Protein AF-A0A9P1IUQ9-F1 (afdb_monomer)

Mean predicted aligned error: 9.1 Å

Solvent-accessible surface area (backbone atoms only — not comparable to full-atom values): 7412 Å² total; per-residue (Å²): 116,61,68,65,58,26,50,53,41,11,52,50,31,28,52,55,38,49,54,50,53,53,51,52,50,54,50,29,61,75,69,67,40,77,70,48,58,38,65,80,40,82,53,34,55,58,59,51,47,51,28,52,49,41,11,50,55,40,17,44,48,49,66,74,42,50,62,77,43,72,71,57,50,58,64,49,29,61,53,36,39,73,75,69,72,39,61,54,91,81,52,90,82,88,74,77,56,64,67,43,78,44,98,86,75,48,73,50,66,36,63,48,34,51,51,47,47,52,55,54,50,50,51,50,53,52,49,49,72,76,74,111

Sequence (132 aa):
MSIFNCVYCGTFGISVGLFAVQFIYRFLVLSGNPLLKTFNSWKIVLWLSILIFLGLLWGAIPWFFGKMTDKKSEYIRYYLLKTMDVNVDEIVYNGPYFYAQKADGTFDIDMESLIAIVVMYGFLFTFDNYFA

Foldseek 3Di:
DDLVVLQVQLVVQLVVLVVVVVLVQVVCVVVVPPCNVCCVDPVVVVSVVVSNVSSNVRSVLCVVLVDDDPVQQVVCQVVCCVPPVDGSVVDDDRDQPQWDQDPVRDIDGRVSSVVSVCVVVVVVVVSVVVRD

Radius of gyration: 19.7 Å; Cα contacts (8 Å, |Δi|>4): 116; chains: 1; bounding box: 44×29×58 Å

InterPro domains:
  IPR019428 7TM GPCR, serpentine receptor class r (Str) [PF10326] (2-124)

pLDDT: mean 77.81, std 9.72, range [48.97, 91.62]

Structure (mmCIF, N/CA/C/O backbone):
data_AF-A0A9P1IUQ9-F1
#
_entry.id   AF-A0A9P1IUQ9-F1
#
loop_
_atom_site.group_PDB
_atom_site.id
_atom_site.type_symbol
_atom_site.label_atom_id
_atom_site.label_alt_id
_atom_site.label_comp_id
_atom_site.label_asym_id
_atom_site.label_entity_id
_atom_site.label_seq_id
_atom_site.pdbx_PDB_ins_code
_atom_site.Cartn_x
_atom_site.Cartn_y
_atom_site.Cartn_z
_atom_site.occupancy
_atom_site.B_iso_or_equiv
_atom_site.auth_seq_id
_atom_site.auth_comp_id
_atom_site.auth_asym_id
_atom_site.auth_atom_id
_atom_site.pdbx_PDB_model_num
ATOM 1 N N . MET A 1 1 ? -0.909 -6.821 -19.501 1.00 62.91 1 MET A N 1
ATOM 2 C CA . MET A 1 1 ? -0.756 -6.772 -18.032 1.00 62.91 1 MET A CA 1
ATOM 3 C C . MET A 1 1 ? -1.290 -8.073 -17.461 1.00 62.91 1 MET A C 1
ATOM 5 O O . MET A 1 1 ? -2.435 -8.405 -17.744 1.00 62.91 1 MET A O 1
ATOM 9 N N . SER A 1 2 ? -0.472 -8.844 -16.749 1.00 72.94 2 SER A N 1
ATOM 10 C CA . SER A 1 2 ? -0.865 -10.179 -16.277 1.00 72.94 2 SER A CA 1
ATOM 11 C C . SER A 1 2 ? -1.675 -10.089 -14.985 1.00 72.94 2 SER A C 1
ATOM 13 O O . SER A 1 2 ? -1.255 -9.421 -14.042 1.00 72.94 2 SER A O 1
ATOM 15 N N . ILE A 1 3 ? -2.799 -10.810 -14.913 1.00 80.31 3 ILE A N 1
ATOM 16 C CA . ILE A 1 3 ? -3.665 -10.904 -13.718 1.00 80.31 3 ILE A CA 1
ATOM 17 C C . ILE A 1 3 ? -2.851 -11.283 -12.471 1.00 80.31 3 ILE A C 1
ATOM 19 O O . ILE A 1 3 ? -3.084 -10.746 -11.391 1.00 80.31 3 ILE A O 1
ATOM 23 N N . PHE A 1 4 ? -1.841 -12.139 -12.639 1.00 81.06 4 P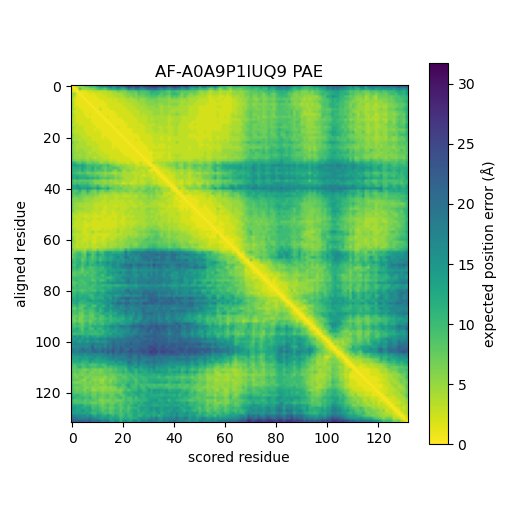HE A N 1
ATOM 24 C CA . PHE A 1 4 ? -0.923 -12.552 -11.579 1.00 81.06 4 PHE A CA 1
ATOM 25 C C . PHE A 1 4 ? -0.239 -11.371 -10.867 1.00 81.06 4 PHE A C 1
ATOM 27 O O . PHE A 1 4 ? -0.183 -11.349 -9.642 1.00 81.06 4 PHE A O 1
ATOM 34 N N . ASN A 1 5 ? 0.210 -10.355 -11.611 1.00 7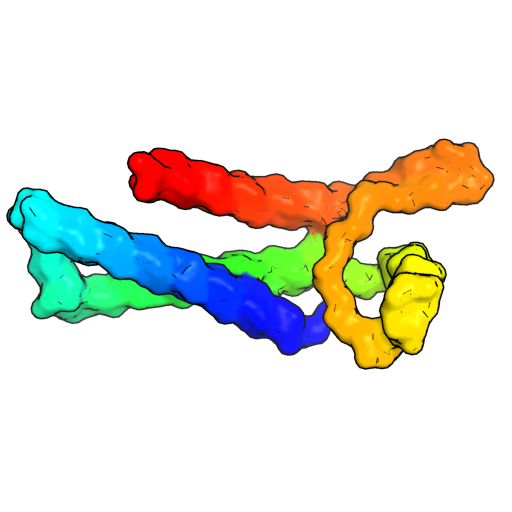9.44 5 ASN A N 1
ATOM 35 C CA . ASN A 1 5 ? 0.871 -9.182 -11.034 1.00 79.44 5 ASN A CA 1
ATOM 36 C C . ASN A 1 5 ? -0.110 -8.328 -10.210 1.00 79.44 5 ASN A C 1
ATOM 38 O O . ASN A 1 5 ? 0.217 -7.858 -9.124 1.00 79.44 5 ASN A O 1
ATOM 42 N N . CYS A 1 6 ? -1.351 -8.185 -10.683 1.00 83.81 6 CYS A N 1
ATOM 43 C CA . CYS A 1 6 ? -2.401 -7.479 -9.949 1.00 83.81 6 CYS A CA 1
ATOM 44 C C . CYS A 1 6 ? -2.790 -8.207 -8.658 1.00 83.81 6 CYS A C 1
ATOM 46 O O . CYS A 1 6 ? -2.964 -7.560 -7.628 1.00 83.81 6 CYS A O 1
ATOM 48 N N . VAL A 1 7 ? -2.881 -9.541 -8.693 1.00 88.06 7 VAL A N 1
ATOM 49 C CA . VAL A 1 7 ? -3.142 -10.357 -7.496 1.00 88.06 7 VAL A CA 1
ATOM 50 C C . VAL A 1 7 ? -1.988 -10.233 -6.506 1.00 88.06 7 VAL A C 1
ATOM 52 O O . VAL A 1 7 ? -2.233 -9.958 -5.336 1.00 88.06 7 VAL A O 1
ATOM 55 N N . TYR A 1 8 ? -0.742 -10.349 -6.970 1.00 86.81 8 TYR A N 1
ATOM 56 C CA . TYR A 1 8 ? 0.444 -10.180 -6.130 1.00 86.81 8 TYR A CA 1
ATOM 57 C C . TYR A 1 8 ? 0.453 -8.809 -5.432 1.00 86.81 8 TYR A C 1
ATOM 59 O O . TYR A 1 8 ? 0.497 -8.727 -4.203 1.00 86.81 8 TYR A O 1
ATOM 67 N N . CYS A 1 9 ? 0.292 -7.734 -6.204 1.00 85.25 9 CYS A N 1
ATOM 68 C CA . CYS A 1 9 ? 0.236 -6.364 -5.697 1.00 85.25 9 CYS A CA 1
ATOM 69 C C . CYS A 1 9 ? -0.934 -6.158 -4.716 1.00 85.25 9 CYS A C 1
ATOM 71 O O . CYS A 1 9 ? -0.764 -5.568 -3.650 1.00 85.25 9 CYS A O 1
ATOM 73 N N . GLY A 1 10 ? -2.110 -6.716 -5.018 1.00 89.88 10 GLY A N 1
ATOM 74 C CA . GLY A 1 10 ? -3.264 -6.666 -4.122 1.00 89.88 10 GLY A CA 1
ATOM 75 C C . GLY A 1 10 ? -3.037 -7.412 -2.804 1.00 89.88 10 GLY A C 1
ATOM 76 O O . GLY A 1 10 ? -3.350 -6.882 -1.740 1.00 89.88 10 GLY A O 1
ATOM 77 N N . THR A 1 11 ? -2.428 -8.604 -2.835 1.00 90.12 11 THR A N 1
ATOM 78 C CA . THR A 1 11 ? -2.098 -9.367 -1.613 1.00 90.12 11 THR A CA 1
ATOM 79 C C . THR A 1 11 ? -1.074 -8.659 -0.728 1.00 90.12 11 THR A C 1
ATOM 81 O O . THR A 1 11 ? -1.169 -8.733 0.500 1.00 90.12 11 THR A O 1
ATOM 84 N N . PHE A 1 12 ? -0.147 -7.907 -1.326 1.00 88.38 12 PHE A N 1
ATOM 85 C CA . PHE A 1 12 ? 0.755 -7.033 -0.583 1.00 88.38 12 PHE A CA 1
ATOM 86 C C . PHE A 1 12 ? -0.021 -5.928 0.154 1.00 88.38 12 PHE A C 1
ATOM 88 O O . PHE A 1 12 ? 0.138 -5.776 1.365 1.00 88.38 12 PHE A O 1
ATOM 95 N N . GLY A 1 13 ? -0.944 -5.240 -0.532 1.00 87.38 13 GLY A N 1
ATOM 96 C CA . GLY A 1 13 ? -1.815 -4.231 0.084 1.00 87.38 13 GLY A CA 1
ATOM 97 C C . GLY A 1 13 ? -2.662 -4.773 1.245 1.00 87.38 13 GLY A C 1
ATOM 98 O O . GLY A 1 13 ? -2.762 -4.133 2.292 1.00 87.38 13 GLY A O 1
ATOM 99 N N . ILE A 1 14 ? -3.209 -5.989 1.107 1.00 91.19 14 ILE A N 1
ATOM 100 C CA . ILE A 1 14 ? -3.950 -6.6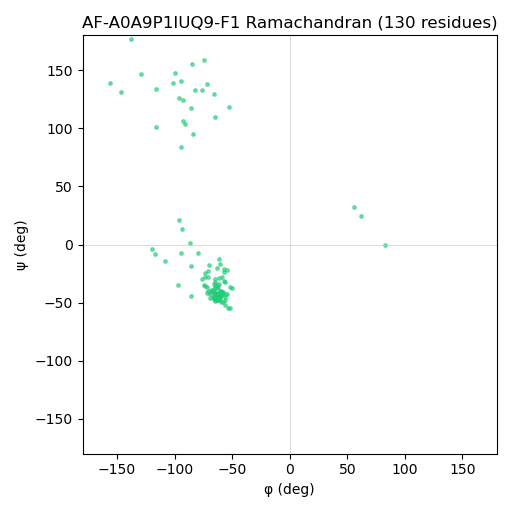69 2.188 1.00 91.19 14 ILE A CA 1
ATOM 101 C C . ILE A 1 14 ? -3.036 -6.943 3.387 1.00 91.19 14 ILE A C 1
ATOM 103 O O . ILE A 1 14 ? -3.447 -6.739 4.528 1.00 91.19 14 ILE A O 1
ATOM 107 N N . SER A 1 15 ? -1.797 -7.379 3.143 1.00 91.06 15 SER A N 1
ATOM 108 C CA . SER A 1 15 ? -0.827 -7.689 4.201 1.00 91.06 15 SER A CA 1
ATOM 109 C C . SER A 1 15 ? -0.451 -6.443 5.011 1.00 91.06 15 SER A C 1
ATOM 111 O O . SER A 1 15 ? -0.452 -6.487 6.240 1.00 91.06 15 SER A O 1
ATOM 113 N N . VAL A 1 16 ? -0.218 -5.306 4.342 1.00 86.69 16 VAL A N 1
ATOM 114 C CA . VAL A 1 16 ? 0.023 -4.010 5.008 1.00 86.69 16 VAL A CA 1
ATOM 115 C C . VAL A 1 16 ? -1.197 -3.584 5.828 1.00 86.69 16 VAL A C 1
ATOM 117 O O . VAL A 1 16 ? -1.066 -3.225 6.999 1.00 86.69 16 VAL A O 1
ATOM 120 N N . GLY A 1 17 ? -2.400 -3.698 5.256 1.00 88.44 17 GLY A N 1
ATOM 121 C CA . GLY A 1 17 ? -3.642 -3.423 5.978 1.00 88.44 17 GLY A CA 1
ATOM 122 C C . GLY A 1 17 ? -3.810 -4.304 7.222 1.00 88.44 17 GLY A C 1
ATOM 123 O O . GLY A 1 17 ? -4.221 -3.817 8.275 1.00 88.44 17 GLY A O 1
ATOM 124 N N . LEU A 1 18 ? -3.470 -5.594 7.130 1.00 90.19 18 LEU A N 1
ATOM 125 C CA . LEU A 1 18 ? -3.560 -6.533 8.251 1.00 90.19 18 LEU A CA 1
ATOM 126 C C . LEU A 1 18 ? -2.651 -6.107 9.403 1.00 90.19 18 LEU A C 1
ATOM 128 O O . LEU A 1 18 ? -3.099 -6.097 10.550 1.00 90.19 18 LEU A O 1
ATOM 132 N N . PHE A 1 19 ? -1.412 -5.705 9.109 1.00 89.25 19 PHE A N 1
ATOM 133 C CA . PHE A 1 19 ? -0.522 -5.158 10.131 1.00 89.25 19 PHE A CA 1
ATOM 134 C C . PHE A 1 19 ? -1.102 -3.888 10.766 1.00 89.25 19 PHE A C 1
ATOM 136 O O . PHE A 1 19 ? -1.109 -3.791 11.993 1.00 89.25 19 PHE A O 1
ATOM 143 N N . ALA A 1 20 ? -1.689 -2.983 9.974 1.00 87.12 20 ALA A N 1
ATOM 144 C CA . ALA A 1 20 ? -2.391 -1.795 10.479 1.00 87.12 20 ALA A CA 1
ATOM 145 C C . ALA A 1 20 ? -3.440 -2.142 11.535 1.00 87.12 20 ALA A C 1
ATOM 147 O O . ALA A 1 20 ? -3.433 -1.628 12.651 1.00 87.12 20 ALA A O 1
ATOM 148 N N . VAL A 1 21 ? -4.351 -3.047 11.172 1.00 88.62 21 VAL A N 1
ATOM 149 C CA . VAL A 1 21 ? -5.492 -3.417 12.009 1.00 88.62 21 VAL A CA 1
ATOM 150 C C . VAL A 1 21 ? -5.016 -4.095 13.292 1.00 88.62 21 VAL A C 1
ATOM 152 O O . VAL A 1 21 ? -5.581 -3.847 14.355 1.00 88.62 21 VAL A O 1
ATOM 155 N N . GLN A 1 22 ? -3.944 -4.890 13.225 1.00 89.12 22 GLN A N 1
ATOM 156 C CA . GLN A 1 22 ? -3.315 -5.488 14.404 1.00 89.12 22 GLN A CA 1
ATOM 157 C C . GLN A 1 22 ? -2.738 -4.429 15.354 1.00 89.12 22 GLN A C 1
ATOM 159 O O . GLN A 1 22 ? -2.934 -4.530 16.568 1.00 89.12 22 GLN A O 1
ATOM 164 N N . PHE A 1 23 ? -2.063 -3.402 14.829 1.00 88.81 23 PHE A N 1
ATOM 165 C CA . PHE A 1 23 ? -1.554 -2.294 15.643 1.00 88.81 23 PHE A CA 1
ATOM 166 C C . PHE A 1 23 ? -2.683 -1.473 16.267 1.00 88.81 23 PHE A C 1
ATOM 168 O O . PHE A 1 23 ? -2.666 -1.249 17.477 1.00 88.81 23 PHE A O 1
ATOM 175 N N . ILE A 1 24 ? -3.705 -1.112 15.483 1.00 88.81 24 ILE A N 1
ATOM 176 C CA . ILE A 1 24 ? -4.902 -0.417 15.982 1.00 88.81 24 ILE A CA 1
ATOM 177 C C . ILE A 1 24 ? -5.554 -1.224 17.101 1.00 88.81 24 ILE A C 1
ATOM 179 O O . ILE A 1 24 ? -5.855 -0.683 18.162 1.00 88.81 24 ILE A O 1
ATOM 183 N N . TYR A 1 25 ? -5.752 -2.526 16.894 1.00 88.38 25 TYR A N 1
ATOM 184 C CA . TYR A 1 25 ? -6.345 -3.399 17.898 1.00 88.38 25 TYR A CA 1
ATOM 185 C C . TYR A 1 25 ? -5.539 -3.385 19.204 1.00 88.38 25 TYR A C 1
ATOM 187 O O . TYR A 1 25 ? -6.108 -3.148 20.270 1.00 88.38 25 TYR A O 1
ATOM 195 N N . ARG A 1 26 ? -4.212 -3.569 19.130 1.00 89.88 26 ARG A N 1
ATOM 196 C CA . ARG A 1 26 ? -3.325 -3.527 20.308 1.00 89.88 26 ARG A CA 1
ATOM 197 C C . ARG A 1 26 ? -3.399 -2.182 21.026 1.00 89.88 26 ARG A C 1
ATOM 199 O O . ARG A 1 26 ? -3.502 -2.160 22.250 1.00 89.88 26 ARG A O 1
ATOM 206 N N . PHE A 1 27 ? -3.402 -1.080 20.280 1.00 89.62 27 PHE A N 1
ATOM 207 C CA . PHE A 1 27 ? -3.545 0.260 20.839 1.00 89.62 27 PHE A CA 1
AT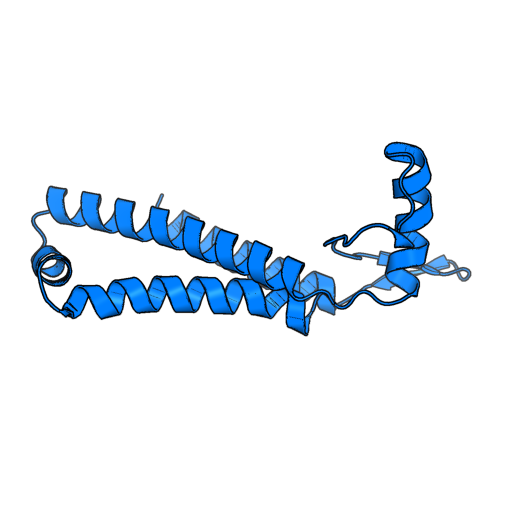OM 208 C C . PHE A 1 27 ? -4.886 0.434 21.569 1.00 89.62 27 PHE A C 1
ATOM 210 O O . PHE A 1 27 ? -4.912 0.850 22.724 1.00 89.62 27 PHE A O 1
ATOM 217 N N . LEU A 1 28 ? -6.001 0.030 20.952 1.00 88.19 28 LEU A N 1
ATOM 218 C CA . LEU A 1 28 ? -7.335 0.128 21.555 1.00 88.19 28 LEU A CA 1
ATOM 219 C C . LEU A 1 28 ? -7.475 -0.701 22.839 1.00 88.19 28 LEU A C 1
ATOM 221 O O . LEU A 1 28 ? -8.147 -0.254 23.770 1.00 88.19 28 LEU A O 1
ATOM 225 N N . VAL A 1 29 ? -6.839 -1.879 22.896 1.00 89.38 29 VAL A N 1
ATOM 226 C CA . VAL A 1 29 ? -6.772 -2.708 24.112 1.00 89.38 29 VAL A CA 1
ATOM 227 C C . VAL A 1 29 ? -6.026 -1.975 25.226 1.00 89.38 29 VAL A C 1
ATOM 229 O O . VAL A 1 29 ? -6.529 -1.909 26.346 1.00 89.38 29 VAL A O 1
ATOM 232 N N . LEU A 1 30 ? -4.862 -1.393 24.925 1.00 91.62 30 LEU A N 1
ATOM 233 C CA . LEU A 1 30 ? -4.044 -0.674 25.908 1.00 91.62 30 LEU A CA 1
ATOM 234 C C . LEU A 1 30 ? -4.723 0.603 26.416 1.00 91.62 30 LEU A C 1
ATOM 236 O O . LEU A 1 30 ? -4.659 0.902 27.605 1.00 91.62 3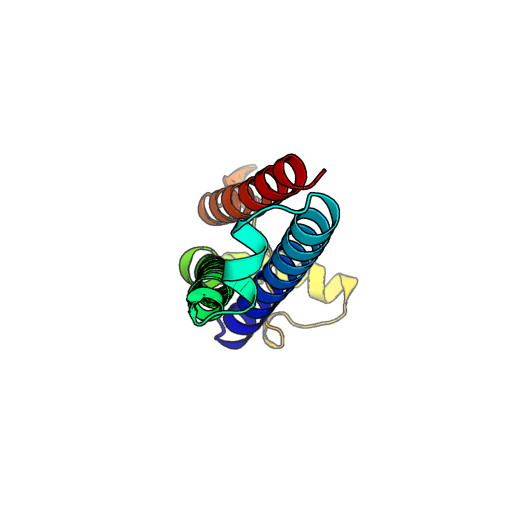0 LEU A O 1
ATOM 240 N N . SER A 1 31 ? -5.401 1.344 25.539 1.00 89.62 31 SER A N 1
ATOM 241 C CA . SER A 1 31 ? -6.107 2.576 25.909 1.00 89.62 31 SER A CA 1
ATOM 242 C C . SER A 1 31 ? -7.469 2.338 26.571 1.00 89.62 31 SER A C 1
ATOM 244 O O . SER A 1 31 ? -8.110 3.301 26.986 1.00 89.62 31 SER A O 1
ATOM 246 N N . GLY A 1 32 ? -7.961 1.092 26.627 1.00 86.62 32 GLY A N 1
ATOM 247 C CA . GLY A 1 32 ? -9.292 0.773 27.160 1.00 86.62 32 GLY A CA 1
ATOM 248 C C . GLY A 1 32 ? -10.443 1.428 26.385 1.00 86.62 32 GLY A C 1
ATOM 249 O O . GLY A 1 32 ? -11.514 1.679 26.938 1.00 86.62 32 GLY A O 1
ATOM 250 N N . ASN A 1 33 ? -10.229 1.753 25.108 1.00 86.69 33 ASN A N 1
ATOM 251 C CA . ASN A 1 33 ? -11.161 2.561 24.328 1.00 86.69 33 ASN A CA 1
ATOM 252 C C . ASN A 1 33 ? -12.440 1.760 23.985 1.00 86.69 33 ASN A C 1
ATOM 254 O O . ASN A 1 33 ? -12.345 0.600 23.567 1.00 86.69 33 ASN A O 1
ATOM 258 N N . PRO A 1 34 ? -13.651 2.353 24.079 1.00 84.06 34 PRO A N 1
ATOM 259 C CA . PRO A 1 34 ? -14.906 1.673 23.738 1.00 84.06 34 PRO A CA 1
ATOM 260 C C . PRO A 1 34 ? -14.968 1.133 22.298 1.00 84.06 34 PRO A C 1
ATOM 262 O O . PRO A 1 34 ? -15.732 0.198 22.039 1.00 84.06 34 PRO A O 1
ATOM 265 N N . LEU A 1 35 ? -14.152 1.657 21.374 1.00 82.69 35 LEU A N 1
ATOM 266 C CA . LEU A 1 35 ? -13.978 1.134 20.014 1.00 82.69 35 LEU A CA 1
ATOM 267 C C . LEU A 1 35 ? -13.540 -0.338 19.993 1.00 82.69 35 LEU A C 1
ATOM 269 O O . LEU A 1 35 ? -13.861 -1.035 19.032 1.00 82.69 35 LEU A O 1
ATOM 273 N N . LEU A 1 36 ? -12.915 -0.861 21.053 1.00 84.94 36 LEU A N 1
ATOM 274 C CA . LEU A 1 36 ? -12.569 -2.282 21.166 1.00 84.94 36 LEU A CA 1
ATOM 275 C C . LEU A 1 36 ? -13.798 -3.201 21.025 1.00 84.94 36 LEU A C 1
ATOM 277 O O . LEU A 1 36 ? -13.709 -4.285 20.451 1.00 84.94 36 LEU A O 1
ATOM 281 N N . LYS A 1 37 ? -14.986 -2.741 21.450 1.00 82.62 37 LYS A N 1
ATOM 282 C CA . LYS A 1 37 ? -16.245 -3.493 21.288 1.00 82.62 37 LYS A CA 1
ATOM 283 C C . LYS A 1 37 ? -16.618 -3.724 19.820 1.00 82.62 37 LYS A C 1
ATOM 285 O O . LYS A 1 37 ? -17.401 -4.625 19.533 1.00 82.62 37 LYS A O 1
ATOM 290 N N . THR A 1 38 ? -16.079 -2.934 18.887 1.00 84.25 38 THR A N 1
ATOM 291 C CA . THR A 1 38 ? -16.322 -3.124 17.448 1.00 84.25 38 THR A CA 1
ATOM 292 C C . THR A 1 38 ? -15.625 -4.365 16.891 1.00 84.25 38 THR A C 1
ATOM 294 O O . THR A 1 38 ? -16.158 -4.976 15.971 1.00 84.25 38 THR A O 1
ATOM 297 N N . PHE A 1 39 ? -14.504 -4.783 17.485 1.00 83.00 39 PHE A N 1
ATOM 298 C CA . PHE A 1 39 ? -13.789 -6.000 17.094 1.00 83.00 39 PHE A CA 1
ATOM 299 C C . PHE A 1 39 ? -14.480 -7.272 17.589 1.00 83.00 39 PHE A C 1
ATOM 301 O O . PHE A 1 39 ? -14.412 -8.300 16.931 1.00 83.00 39 PHE A O 1
ATOM 308 N N . ASN A 1 40 ? -15.191 -7.202 18.716 1.00 81.19 40 ASN A N 1
ATOM 309 C CA . ASN A 1 40 ? -15.875 -8.352 19.316 1.00 81.19 40 ASN A CA 1
ATOM 310 C C . ASN A 1 40 ? -17.366 -8.443 18.927 1.00 81.19 40 ASN A C 1
ATOM 312 O O . ASN A 1 40 ? -18.184 -9.014 19.645 1.00 81.19 40 ASN A O 1
ATOM 316 N N . SER A 1 41 ? -17.751 -7.802 17.824 1.00 84.44 41 SER A N 1
ATOM 317 C CA . SER A 1 41 ? -19.129 -7.731 17.335 1.00 84.44 41 SER A CA 1
ATOM 318 C C . SER A 1 41 ? -19.155 -7.913 15.817 1.00 84.44 41 SER A C 1
ATOM 320 O O . SER A 1 41 ? -18.111 -7.956 15.171 1.00 84.44 41 SER A O 1
ATOM 322 N N . TRP A 1 42 ? -20.347 -7.943 15.214 1.00 86.25 42 TRP A N 1
ATOM 323 C CA . TRP A 1 42 ? -20.528 -8.031 13.756 1.00 86.25 42 TRP A CA 1
ATOM 324 C C . TRP A 1 42 ? -19.785 -6.921 12.986 1.00 86.25 42 TRP A C 1
ATOM 326 O O . TRP A 1 42 ? -19.444 -7.080 11.816 1.00 86.25 42 TRP A O 1
ATOM 336 N N . LYS A 1 43 ? -19.479 -5.808 13.667 1.00 85.12 43 LYS A N 1
ATOM 337 C CA . LYS A 1 43 ? -18.703 -4.676 13.151 1.00 85.12 43 LYS A CA 1
ATOM 338 C C . LYS A 1 43 ? -17.265 -5.041 12.752 1.00 85.12 43 LYS A C 1
ATOM 340 O O . LYS A 1 43 ? -16.651 -4.263 12.029 1.00 85.12 43 LYS A O 1
ATOM 345 N N . ILE A 1 44 ? -16.745 -6.218 13.119 1.00 86.62 44 ILE A N 1
ATOM 346 C CA . ILE A 1 44 ? -15.469 -6.729 12.590 1.00 86.62 44 ILE A CA 1
ATOM 347 C C . ILE A 1 44 ? -15.487 -6.865 11.059 1.00 86.62 44 ILE A C 1
ATOM 349 O O . ILE A 1 44 ? -14.462 -6.674 10.412 1.00 86.62 44 ILE A O 1
ATOM 353 N N . VAL A 1 45 ? -16.660 -7.092 10.457 1.00 87.69 45 VAL A N 1
ATOM 354 C CA . VAL A 1 45 ? -16.820 -7.125 8.995 1.00 87.69 45 VAL A CA 1
ATOM 355 C C . VAL A 1 45 ? -16.462 -5.776 8.366 1.00 87.69 45 VAL A C 1
ATOM 357 O O . VAL A 1 45 ? -15.869 -5.749 7.292 1.00 87.69 45 VAL A O 1
ATOM 360 N N . LEU A 1 46 ? -16.736 -4.654 9.046 1.00 87.06 46 LEU A N 1
ATOM 361 C CA . LEU A 1 46 ? -16.327 -3.329 8.567 1.00 87.06 46 LEU A CA 1
ATOM 362 C C . LEU A 1 46 ? -14.800 -3.197 8.562 1.00 87.06 46 LEU A C 1
ATOM 364 O O . LEU A 1 46 ? -14.235 -2.718 7.583 1.00 87.06 46 LEU A O 1
ATOM 368 N N . TRP A 1 47 ? -14.122 -3.700 9.595 1.00 86.50 47 TRP A N 1
ATOM 369 C CA . TRP A 1 47 ? -12.658 -3.727 9.641 1.00 86.50 47 TRP A CA 1
ATOM 370 C C . TRP A 1 47 ? -12.060 -4.587 8.522 1.00 86.50 47 TRP A C 1
ATOM 372 O O . TRP A 1 47 ? -11.131 -4.155 7.844 1.00 86.50 47 TRP A O 1
ATOM 382 N N . LEU A 1 48 ? -12.636 -5.763 8.258 1.00 88.06 48 LEU A N 1
ATOM 383 C CA . LEU A 1 48 ? -12.225 -6.619 7.140 1.00 88.06 48 LEU A CA 1
ATOM 384 C C . LEU A 1 48 ? -12.518 -5.978 5.774 1.00 88.06 48 LEU A C 1
ATOM 386 O O . LEU A 1 48 ? -11.731 -6.135 4.843 1.00 88.06 48 LEU A O 1
ATOM 390 N N . SER A 1 49 ? -13.606 -5.216 5.645 1.00 88.81 49 SER A N 1
ATOM 391 C CA . SER A 1 49 ? -13.927 -4.512 4.397 1.00 88.81 49 SER A CA 1
ATOM 392 C C . SER A 1 49 ? -12.874 -3.462 4.034 1.00 88.81 49 SER A C 1
ATOM 394 O O . SER A 1 49 ? -12.539 -3.320 2.860 1.00 88.81 49 SER A O 1
ATOM 396 N N . ILE A 1 50 ? -12.281 -2.799 5.037 1.00 87.06 50 ILE A N 1
ATOM 397 C CA . ILE A 1 50 ? -11.172 -1.859 4.836 1.00 87.06 50 ILE A CA 1
ATOM 398 C C . ILE A 1 50 ? -9.956 -2.603 4.273 1.00 87.06 50 ILE A C 1
ATOM 400 O O . ILE A 1 50 ? -9.352 -2.136 3.314 1.00 87.06 50 ILE A O 1
ATOM 404 N N . LEU A 1 51 ? -9.635 -3.792 4.796 1.00 88.50 51 LEU A N 1
ATOM 405 C CA . LEU A 1 51 ? -8.529 -4.616 4.287 1.00 88.50 51 LEU A CA 1
ATOM 406 C C . LEU A 1 51 ? -8.723 -5.003 2.819 1.00 88.50 51 LEU A C 1
ATOM 408 O O . LEU A 1 51 ? -7.798 -4.891 2.016 1.00 88.50 51 LEU A O 1
ATOM 412 N N . ILE A 1 52 ? -9.935 -5.438 2.466 1.00 90.19 52 ILE A N 1
ATOM 413 C CA . ILE A 1 52 ? -10.276 -5.810 1.089 1.00 90.19 52 ILE A CA 1
ATOM 414 C C . ILE A 1 52 ? -10.187 -4.584 0.178 1.00 90.19 52 ILE A C 1
ATOM 416 O O . ILE A 1 52 ? -9.614 -4.671 -0.905 1.00 90.19 52 ILE A O 1
ATOM 420 N N . PHE A 1 53 ? -10.699 -3.434 0.620 1.00 89.25 53 PHE A N 1
ATOM 421 C CA . PHE A 1 53 ? -10.614 -2.186 -0.133 1.00 89.25 53 PHE A CA 1
ATOM 422 C C . PHE A 1 53 ? -9.161 -1.769 -0.397 1.00 89.25 53 PHE A C 1
ATOM 424 O O . PHE A 1 53 ? -8.823 -1.427 -1.528 1.00 89.25 53 PHE A O 1
ATOM 431 N N . LEU A 1 54 ? -8.285 -1.869 0.609 1.00 86.81 54 LEU A N 1
ATOM 432 C CA . LEU A 1 54 ? -6.855 -1.598 0.448 1.00 86.81 54 LEU A CA 1
ATOM 433 C C . LEU A 1 54 ? -6.200 -2.545 -0.557 1.00 86.81 54 LEU A C 1
ATOM 435 O O . LEU A 1 54 ? -5.447 -2.092 -1.416 1.00 86.81 54 LEU A O 1
ATOM 439 N N . GLY A 1 55 ? -6.530 -3.836 -0.497 1.00 87.94 55 GLY A N 1
ATOM 440 C CA . GLY A 1 55 ? -6.069 -4.823 -1.471 1.00 87.94 55 GLY A CA 1
ATOM 441 C C . GLY A 1 55 ? -6.523 -4.526 -2.896 1.00 87.94 55 GLY A C 1
ATOM 442 O O . GLY A 1 55 ? -5.727 -4.596 -3.830 1.00 87.94 55 GLY A O 1
ATOM 443 N N . LEU A 1 56 ? -7.793 -4.158 -3.074 1.00 89.94 56 LEU A N 1
ATOM 444 C CA . LEU A 1 56 ? -8.346 -3.801 -4.380 1.00 89.94 56 LEU A CA 1
ATOM 445 C C . LEU A 1 56 ? -7.698 -2.535 -4.940 1.00 89.94 56 LEU A C 1
ATOM 447 O O . LEU A 1 56 ? -7.336 -2.514 -6.113 1.00 89.94 56 LEU A O 1
ATOM 451 N N . LEU A 1 57 ? -7.504 -1.511 -4.107 1.00 86.69 57 LEU A N 1
ATOM 452 C CA . LEU A 1 57 ? -6.833 -0.275 -4.504 1.00 86.69 57 LEU A CA 1
ATOM 453 C C . LEU A 1 57 ? -5.387 -0.559 -4.934 1.00 86.69 57 LEU A C 1
ATOM 455 O O . LEU A 1 57 ? -4.972 -0.127 -6.008 1.00 86.69 57 LEU A O 1
ATOM 459 N N . TRP A 1 58 ? -4.658 -1.373 -4.165 1.00 84.62 58 TRP A N 1
ATOM 460 C CA . TRP A 1 58 ? -3.296 -1.793 -4.503 1.00 84.62 58 TRP A CA 1
ATOM 461 C C . TRP A 1 58 ? -3.218 -2.661 -5.763 1.00 84.62 58 TRP A C 1
ATOM 463 O O . TRP A 1 58 ? -2.289 -2.503 -6.550 1.00 84.62 58 TRP A O 1
ATOM 473 N N . GLY A 1 59 ? -4.183 -3.552 -5.996 1.00 86.06 59 GLY A N 1
ATOM 474 C CA . GLY A 1 59 ? -4.246 -4.370 -7.212 1.00 86.06 59 GLY A CA 1
ATOM 475 C C . GLY A 1 59 ? -4.685 -3.589 -8.458 1.00 86.06 59 GLY A C 1
ATOM 476 O O . GLY A 1 59 ? -4.287 -3.931 -9.574 1.00 86.06 59 GLY A O 1
ATOM 477 N N . ALA A 1 60 ? -5.469 -2.520 -8.283 1.00 85.31 60 ALA A N 1
ATOM 478 C CA . ALA A 1 60 ? -5.965 -1.680 -9.371 1.00 85.31 60 ALA A CA 1
ATOM 479 C C . ALA A 1 60 ? -4.882 -0.764 -9.960 1.00 85.31 60 ALA A C 1
ATOM 481 O O . ALA A 1 60 ? -4.866 -0.545 -11.169 1.00 85.31 60 ALA A O 1
ATOM 482 N N . ILE A 1 61 ? -3.947 -0.261 -9.146 1.00 81.88 61 ILE A N 1
ATOM 483 C CA . ILE A 1 61 ? -2.858 0.612 -9.619 1.00 81.88 61 ILE A CA 1
ATOM 484 C C . ILE A 1 61 ? -2.058 -0.021 -10.777 1.00 81.88 61 ILE A C 1
ATOM 486 O O . ILE A 1 61 ? -1.997 0.592 -11.845 1.00 81.88 61 ILE A O 1
ATOM 490 N N . PRO A 1 62 ? -1.495 -1.241 -10.657 1.00 76.88 62 PRO A N 1
ATOM 491 C CA . PRO A 1 62 ? -0.795 -1.870 -11.774 1.00 76.88 62 PRO A CA 1
ATOM 492 C C . PRO A 1 62 ? -1.736 -2.193 -12.943 1.00 76.88 62 PRO A C 1
ATOM 494 O O . PRO A 1 62 ? -1.313 -2.142 -14.094 1.00 76.88 62 PRO A O 1
ATOM 497 N N . TRP A 1 63 ? -3.021 -2.465 -12.697 1.00 80.56 63 TRP A N 1
ATOM 498 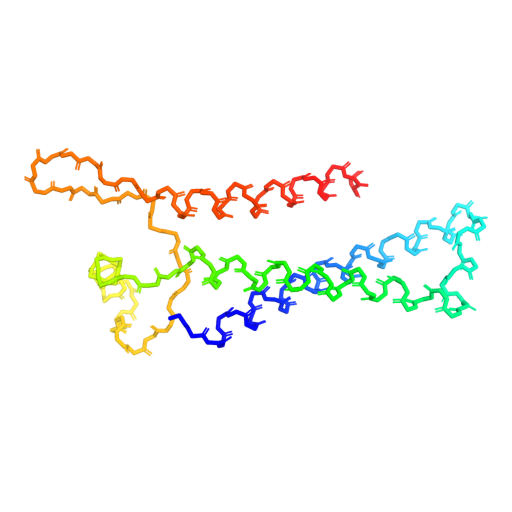C CA . TRP A 1 63 ? -3.982 -2.711 -13.776 1.00 80.56 63 TRP A CA 1
ATOM 499 C C . TRP A 1 63 ? -4.174 -1.488 -14.687 1.00 80.56 63 TRP A C 1
ATOM 501 O O . TRP A 1 63 ? -4.194 -1.626 -15.912 1.00 80.56 63 TRP A O 1
ATOM 511 N N . PHE A 1 64 ? -4.291 -0.296 -14.095 1.00 77.75 64 PHE A N 1
ATOM 512 C CA . PHE A 1 64 ? -4.528 0.943 -14.838 1.00 77.75 64 PHE A CA 1
ATOM 513 C C . PHE A 1 64 ? -3.242 1.599 -15.350 1.00 77.75 64 PHE A C 1
ATOM 515 O O . PHE A 1 64 ? -3.206 2.000 -16.509 1.00 77.75 64 PHE A O 1
ATOM 522 N N . PHE A 1 65 ? -2.197 1.673 -14.521 1.00 71.62 65 PHE A N 1
ATOM 523 C CA . PHE A 1 65 ? -0.991 2.470 -14.793 1.00 71.62 65 PHE A CA 1
ATOM 524 C C . PHE A 1 65 ? 0.248 1.636 -15.130 1.00 71.62 65 PHE A C 1
ATOM 526 O O . PHE A 1 65 ? 1.248 2.157 -15.615 1.00 71.62 65 PHE A O 1
ATOM 533 N N . GLY A 1 66 ? 0.215 0.330 -14.868 1.00 64.50 66 GLY A N 1
ATOM 534 C CA . GLY A 1 66 ? 1.372 -0.543 -15.047 1.00 64.50 66 GLY A CA 1
ATOM 535 C C . GLY A 1 66 ? 1.434 -1.232 -16.407 1.00 64.50 66 GLY A C 1
ATOM 536 O O . GLY A 1 66 ? 2.199 -2.182 -16.549 1.00 64.50 66 GLY A O 1
ATOM 537 N N . LYS A 1 67 ? 0.637 -0.814 -17.404 1.00 65.44 67 LYS A N 1
ATOM 538 C CA . LYS A 1 67 ? 0.614 -1.476 -18.717 1.00 65.44 67 LYS A CA 1
ATOM 539 C C . LYS A 1 67 ? 2.032 -1.582 -19.292 1.00 65.44 67 LYS A C 1
ATOM 541 O O . LYS A 1 67 ? 2.696 -0.578 -19.556 1.00 65.44 67 LYS A O 1
ATOM 546 N N . MET A 1 68 ? 2.474 -2.825 -19.489 1.00 62.62 68 MET A N 1
ATOM 547 C CA . MET A 1 68 ? 3.657 -3.148 -20.280 1.00 62.62 68 MET A CA 1
ATOM 548 C C . MET A 1 68 ? 3.376 -2.750 -21.726 1.00 62.62 68 MET A C 1
ATOM 550 O O . MET A 1 68 ? 2.531 -3.351 -22.387 1.00 62.62 68 MET A O 1
ATOM 554 N N . THR A 1 69 ? 4.060 -1.708 -22.174 1.00 67.44 69 THR A N 1
ATOM 555 C CA . THR A 1 69 ? 4.102 -1.285 -23.573 1.00 67.44 69 THR A CA 1
ATOM 556 C C . THR A 1 69 ? 5.399 -1.810 -24.173 1.00 67.44 69 THR A C 1
ATOM 558 O O . THR A 1 69 ? 6.414 -1.833 -23.477 1.00 67.44 69 THR A O 1
ATOM 561 N N . ASP A 1 70 ? 5.401 -2.153 -25.460 1.00 67.31 70 ASP A N 1
ATOM 562 C CA . ASP A 1 70 ? 6.572 -2.703 -26.163 1.00 67.31 70 ASP A CA 1
ATOM 563 C C . ASP A 1 70 ? 7.847 -1.867 -25.951 1.00 67.31 70 ASP A C 1
ATOM 565 O O . ASP A 1 70 ? 8.920 -2.410 -25.704 1.00 67.31 70 ASP A O 1
ATOM 569 N N . LYS A 1 71 ? 7.711 -0.534 -25.895 1.00 66.00 71 LYS A N 1
ATOM 570 C CA . LYS A 1 71 ? 8.810 0.401 -25.588 1.00 66.00 71 LYS A CA 1
ATOM 571 C C . LYS A 1 71 ? 9.449 0.176 -24.212 1.00 66.00 71 LYS A C 1
ATOM 573 O O . LYS A 1 71 ? 10.662 0.291 -24.066 1.00 66.00 71 LYS A O 1
ATOM 578 N N . LYS A 1 72 ? 8.635 -0.121 -23.192 1.00 67.25 72 LYS A N 1
ATOM 579 C CA . LYS A 1 72 ? 9.105 -0.366 -21.818 1.00 67.25 72 LYS A CA 1
ATOM 580 C C . LYS A 1 72 ? 9.840 -1.709 -21.745 1.00 67.25 72 LYS A C 1
ATOM 582 O O . LYS A 1 72 ? 10.889 -1.796 -21.107 1.00 67.25 72 LYS A O 1
ATOM 587 N N . SER A 1 73 ? 9.313 -2.719 -22.441 1.00 68.88 73 SER A N 1
ATOM 588 C CA . SER A 1 73 ? 9.907 -4.054 -22.528 1.00 68.88 73 SER A CA 1
ATOM 589 C C . SER A 1 73 ? 11.260 -4.028 -23.237 1.00 68.88 73 SE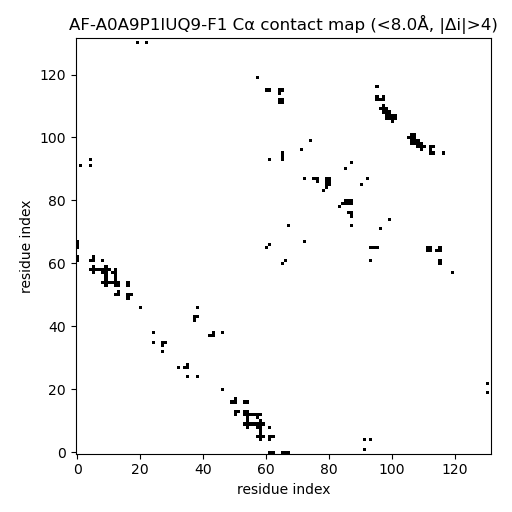R A C 1
ATOM 591 O O . SER A 1 73 ? 12.207 -4.644 -22.757 1.00 68.88 73 SER A O 1
ATOM 593 N N . GLU A 1 74 ? 11.383 -3.280 -24.336 1.00 71.81 74 GLU A N 1
ATOM 594 C CA . GLU A 1 74 ? 12.633 -3.168 -25.096 1.00 71.81 74 GLU A CA 1
ATOM 595 C C . GLU A 1 74 ? 13.749 -2.487 -24.287 1.00 71.81 74 GLU A C 1
ATOM 597 O O . GLU A 1 74 ? 14.878 -2.977 -24.257 1.00 71.81 74 GLU A O 1
ATOM 602 N N . TYR A 1 75 ? 13.431 -1.416 -23.553 1.00 72.19 75 TYR A N 1
ATOM 603 C CA . TYR A 1 75 ? 14.409 -0.730 -22.703 1.00 72.19 75 TYR A CA 1
ATOM 604 C C . TYR A 1 75 ? 14.936 -1.619 -21.572 1.00 72.19 75 TYR A C 1
ATOM 606 O O . TYR A 1 75 ? 16.143 -1.700 -21.342 1.00 72.19 75 TYR A O 1
ATOM 614 N N . ILE A 1 76 ? 14.039 -2.313 -20.868 1.00 73.00 76 ILE A N 1
ATOM 615 C CA . ILE A 1 76 ? 14.410 -3.169 -19.735 1.00 73.00 76 ILE A CA 1
ATOM 616 C C . ILE A 1 76 ? 15.103 -4.462 -20.204 1.00 73.00 76 ILE A C 1
ATOM 618 O O . ILE A 1 76 ? 15.918 -5.015 -19.461 1.00 73.00 76 ILE A O 1
ATOM 622 N N . ARG A 1 77 ? 14.868 -4.912 -21.448 1.00 75.81 77 ARG A N 1
ATOM 623 C CA . ARG A 1 77 ? 15.465 -6.133 -22.020 1.00 75.81 77 ARG A CA 1
ATOM 624 C C . ARG A 1 77 ? 16.982 -6.133 -21.972 1.00 75.81 77 ARG A C 1
ATOM 626 O O . ARG A 1 77 ? 17.564 -7.130 -21.555 1.00 75.81 77 ARG A O 1
ATOM 633 N N . TYR A 1 78 ? 17.618 -5.023 -22.339 1.00 73.00 78 TYR A N 1
ATOM 634 C CA . TYR A 1 78 ? 19.077 -4.926 -22.289 1.00 73.00 78 TYR A CA 1
ATOM 635 C C . TYR A 1 78 ? 19.618 -5.112 -20.862 1.00 73.00 78 TYR A C 1
ATOM 637 O O . TYR A 1 78 ? 20.594 -5.833 -20.657 1.00 73.00 78 TYR A O 1
ATOM 645 N N . TYR A 1 79 ? 18.966 -4.509 -19.866 1.00 72.62 79 TYR A N 1
ATOM 646 C CA . TYR A 1 79 ? 19.396 -4.599 -18.470 1.00 72.62 79 TYR A CA 1
ATOM 647 C C . TYR A 1 79 ? 19.139 -5.981 -17.863 1.00 72.62 79 TYR A C 1
ATOM 649 O O . TYR A 1 79 ? 20.009 -6.513 -17.180 1.00 72.62 79 TYR A O 1
ATOM 657 N N . LEU A 1 80 ? 17.985 -6.592 -18.136 1.00 74.44 80 LEU A N 1
ATOM 658 C CA . LEU A 1 80 ? 17.664 -7.921 -17.609 1.00 74.44 80 LEU A CA 1
ATOM 659 C C . LEU A 1 80 ? 18.528 -9.025 -18.213 1.00 74.44 80 LEU A C 1
ATOM 661 O O . LEU A 1 80 ? 19.017 -9.867 -17.464 1.00 74.44 80 LEU A O 1
ATOM 665 N N . LEU A 1 81 ? 18.789 -8.982 -19.521 1.00 77.00 81 LEU A N 1
ATOM 666 C CA . LEU A 1 81 ? 19.714 -9.924 -20.155 1.00 77.00 81 LEU A CA 1
ATOM 667 C C . LEU A 1 81 ? 21.129 -9.760 -19.593 1.00 77.00 81 LEU A C 1
ATOM 669 O O . LEU A 1 81 ? 21.791 -10.738 -19.277 1.00 77.00 81 LEU A O 1
ATOM 673 N N . LYS A 1 82 ? 21.592 -8.521 -19.404 1.00 78.06 82 LYS A N 1
ATOM 674 C CA . LYS A 1 82 ? 22.955 -8.267 -18.925 1.00 78.06 82 LYS A CA 1
ATOM 675 C C . LYS A 1 82 ? 23.164 -8.609 -17.447 1.00 78.06 82 LYS A C 1
ATOM 677 O O . LYS A 1 82 ? 24.260 -9.016 -17.074 1.00 78.06 82 LYS A O 1
ATOM 682 N N . THR A 1 83 ? 22.166 -8.374 -16.598 1.00 78.12 83 THR A N 1
ATOM 683 C CA . THR A 1 83 ? 22.301 -8.524 -15.139 1.00 78.12 83 THR A CA 1
ATOM 684 C C . THR A 1 83 ? 21.788 -9.864 -14.631 1.00 78.12 83 THR A C 1
ATOM 686 O O . THR A 1 83 ? 22.347 -10.387 -13.671 1.00 78.12 83 THR A O 1
ATOM 689 N N . MET A 1 84 ? 20.733 -10.404 -15.242 1.00 72.69 84 MET A N 1
ATOM 690 C CA . MET A 1 84 ? 20.073 -11.625 -14.774 1.00 72.69 84 MET A CA 1
ATOM 691 C C . MET A 1 84 ? 20.138 -12.785 -15.777 1.00 72.69 84 MET A C 1
ATOM 693 O O . MET A 1 84 ? 19.755 -13.881 -15.394 1.00 72.69 84 MET A O 1
ATOM 697 N N . ASP A 1 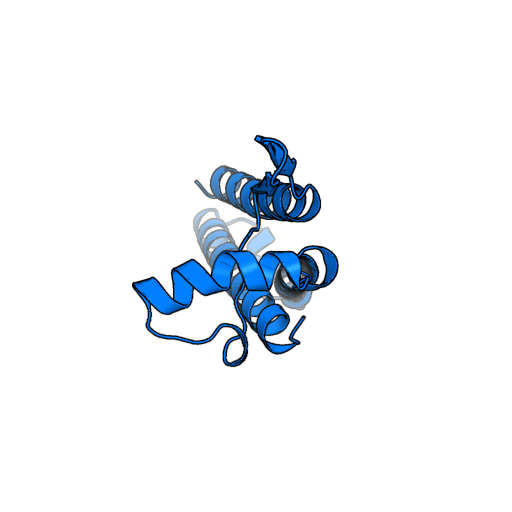85 ? 20.621 -12.572 -17.011 1.00 78.38 85 ASP A N 1
ATOM 698 C CA . ASP A 1 85 ? 20.604 -13.560 -18.112 1.00 78.38 85 ASP A CA 1
ATOM 699 C C . ASP A 1 85 ? 19.193 -14.093 -18.427 1.00 78.38 85 ASP A C 1
ATOM 701 O O . ASP A 1 85 ? 18.992 -15.242 -18.807 1.00 78.38 85 ASP A O 1
ATOM 705 N N . VAL A 1 86 ? 18.179 -13.240 -18.237 1.00 75.31 86 VAL A N 1
ATOM 706 C CA . VAL A 1 86 ? 16.766 -13.591 -18.423 1.00 75.31 86 VAL A CA 1
ATOM 707 C C . VAL A 1 86 ? 16.163 -12.767 -19.551 1.00 75.31 86 VAL A C 1
ATOM 709 O O . VAL A 1 86 ? 16.318 -11.542 -19.606 1.00 75.31 86 VAL A O 1
ATOM 712 N N . ASN A 1 87 ? 15.433 -13.438 -20.443 1.00 73.88 87 ASN A N 1
ATOM 713 C CA . ASN A 1 87 ? 14.694 -12.778 -21.508 1.00 73.88 87 ASN A CA 1
ATOM 714 C C . ASN A 1 87 ? 13.413 -12.127 -20.955 1.00 73.88 87 ASN A C 1
ATOM 716 O O . ASN A 1 87 ? 12.640 -12.755 -20.236 1.00 73.88 87 ASN A O 1
ATOM 720 N N . VAL A 1 88 ? 13.164 -10.866 -21.325 1.00 69.69 88 VAL A N 1
ATOM 721 C CA . VAL A 1 88 ? 11.940 -10.127 -20.957 1.00 69.69 88 VAL A CA 1
ATOM 722 C C . VAL A 1 88 ? 10.672 -10.846 -21.393 1.00 69.69 88 VAL A C 1
ATOM 724 O O . VAL A 1 88 ? 9.665 -10.754 -20.700 1.00 69.69 88 VAL A O 1
ATOM 727 N N . ASP A 1 89 ? 10.720 -11.575 -22.507 1.00 70.94 89 ASP A N 1
ATOM 728 C CA . ASP A 1 89 ? 9.548 -12.272 -23.045 1.00 70.94 89 ASP A CA 1
ATOM 729 C C . ASP A 1 89 ? 9.129 -13.469 -22.174 1.00 70.94 89 ASP A C 1
ATOM 731 O O . ASP A 1 89 ? 7.995 -13.937 -22.260 1.00 70.94 89 ASP A O 1
ATOM 735 N N . GLU A 1 90 ? 10.027 -13.943 -21.309 1.00 71.56 90 GLU A N 1
ATOM 736 C CA . GLU A 1 90 ? 9.800 -15.080 -20.416 1.00 71.56 90 GLU A CA 1
ATOM 737 C C . GLU A 1 90 ? 9.322 -14.649 -19.022 1.00 71.56 90 GLU A C 1
ATOM 739 O O . GLU A 1 90 ? 8.931 -15.498 -18.218 1.00 71.56 90 GLU A O 1
ATOM 744 N N . ILE A 1 91 ? 9.313 -13.343 -18.720 1.00 69.62 91 ILE A N 1
ATOM 745 C CA . ILE A 1 91 ? 8.988 -12.843 -17.383 1.00 69.62 91 ILE A CA 1
ATOM 746 C C . ILE A 1 91 ? 7.932 -11.742 -17.368 1.00 69.62 91 ILE A C 1
ATOM 748 O O . ILE A 1 91 ? 7.862 -10.853 -18.211 1.00 69.62 91 ILE A O 1
ATOM 752 N N . VAL A 1 92 ? 7.133 -11.750 -16.303 1.00 67.00 92 VAL A N 1
ATOM 753 C CA . VAL A 1 92 ? 6.263 -10.626 -15.960 1.00 67.00 92 VAL A CA 1
ATOM 754 C C . VAL A 1 92 ? 7.048 -9.703 -15.038 1.00 67.00 92 VAL A C 1
ATOM 756 O O . VAL A 1 92 ? 7.212 -10.004 -13.857 1.00 67.00 92 VAL A O 1
ATOM 759 N N . TYR A 1 93 ? 7.537 -8.580 -15.562 1.00 68.06 93 TYR A N 1
ATOM 760 C CA . TYR A 1 93 ? 8.178 -7.557 -14.741 1.00 68.06 93 TYR A CA 1
ATOM 761 C C . TYR A 1 93 ? 7.171 -6.470 -14.340 1.00 68.06 93 TYR A C 1
ATOM 763 O O . TYR A 1 93 ? 6.317 -6.052 -15.123 1.00 68.06 93 TYR A O 1
ATOM 771 N N . ASN A 1 94 ? 7.282 -6.000 -13.100 1.00 63.69 94 ASN A N 1
ATOM 772 C CA . ASN A 1 94 ? 6.564 -4.836 -12.601 1.00 63.69 94 ASN A CA 1
ATOM 773 C C . ASN A 1 94 ? 7.610 -3.779 -12.257 1.00 63.69 94 ASN A C 1
ATOM 775 O O . ASN A 1 94 ? 8.298 -3.896 -11.245 1.00 63.69 94 ASN A O 1
ATOM 779 N N . GLY A 1 95 ? 7.791 -2.803 -13.141 1.00 61.47 95 GLY A N 1
ATOM 780 C CA . GLY A 1 95 ? 8.856 -1.817 -13.016 1.00 61.47 95 GLY A CA 1
ATOM 781 C C . GLY A 1 95 ? 8.413 -0.466 -13.564 1.00 61.47 95 GLY A C 1
ATOM 782 O O . GLY A 1 95 ? 7.877 -0.423 -14.675 1.00 61.47 95 GLY A O 1
ATOM 783 N N . PRO A 1 96 ? 8.613 0.628 -12.813 1.00 59.72 96 PRO A N 1
ATOM 784 C CA . PRO A 1 96 ? 8.344 1.962 -13.320 1.00 59.72 96 PRO A CA 1
ATOM 785 C C . PRO A 1 96 ? 9.303 2.286 -14.461 1.00 59.72 96 PRO A C 1
ATOM 787 O O . PRO A 1 96 ? 10.521 2.154 -14.341 1.00 59.72 96 PRO A O 1
ATOM 790 N N . TYR A 1 97 ? 8.741 2.736 -15.574 1.00 64.38 97 TYR A N 1
ATOM 791 C CA . TYR A 1 97 ? 9.522 3.244 -16.687 1.00 64.38 97 TYR A CA 1
ATOM 792 C C . TYR A 1 97 ? 9.621 4.758 -16.551 1.00 64.38 97 TYR A C 1
ATOM 794 O O . TYR A 1 97 ? 8.794 5.472 -17.090 1.00 64.38 97 TYR A O 1
ATOM 802 N N . PHE A 1 98 ? 10.565 5.269 -15.764 1.00 63.81 98 PHE A N 1
ATOM 803 C CA . PHE A 1 98 ? 10.567 6.697 -15.424 1.00 63.81 98 PHE A CA 1
ATOM 804 C C . PHE A 1 98 ? 10.896 7.612 -16.605 1.00 63.81 98 PHE A C 1
ATOM 806 O O . PHE A 1 98 ? 10.263 8.655 -16.765 1.00 63.81 98 PHE A O 1
ATOM 813 N N . TYR A 1 99 ? 11.893 7.241 -17.411 1.00 60.19 99 TYR A N 1
ATOM 814 C CA . TYR A 1 99 ? 12.329 8.035 -18.553 1.00 60.19 99 TYR A CA 1
ATOM 815 C C . TYR A 1 99 ? 13.037 7.180 -19.613 1.00 60.19 99 TYR A C 1
ATOM 817 O O . TYR A 1 99 ? 13.867 6.331 -19.292 1.00 60.19 99 TYR A O 1
ATOM 825 N N . ALA A 1 100 ? 12.735 7.451 -20.884 1.00 63.69 100 ALA A N 1
ATOM 826 C CA . ALA A 1 100 ? 13.506 6.996 -22.042 1.00 63.69 100 ALA A CA 1
ATOM 827 C C . ALA A 1 100 ? 14.370 8.138 -22.558 1.00 63.69 100 ALA A C 1
ATOM 829 O O . ALA A 1 100 ? 13.852 9.242 -22.706 1.00 63.69 100 ALA A O 1
ATOM 830 N N . GLN A 1 101 ? 15.617 7.890 -22.950 1.00 59.38 101 GLN A N 1
ATOM 831 C CA . GLN A 1 101 ? 16.306 8.829 -23.834 1.00 59.38 101 GLN A CA 1
ATOM 832 C C . GLN A 1 101 ? 15.936 8.491 -25.283 1.00 59.38 101 GLN A C 1
ATOM 834 O O . GLN A 1 101 ? 16.192 7.382 -25.751 1.00 59.38 101 GLN A O 1
ATOM 839 N N . LYS A 1 102 ? 15.289 9.424 -25.983 1.00 65.06 102 LYS A N 1
ATOM 840 C CA . LYS A 1 102 ? 15.003 9.305 -27.416 1.00 65.06 102 LYS A CA 1
ATOM 841 C C . LYS A 1 102 ? 16.282 9.547 -28.225 1.00 65.06 102 LYS A C 1
ATOM 843 O O . LYS A 1 102 ? 17.222 10.190 -27.760 1.00 65.06 102 LYS A O 1
ATOM 848 N N . ALA A 1 103 ? 16.304 9.052 -29.463 1.00 63.88 103 ALA A N 1
ATOM 849 C CA . ALA A 1 103 ? 17.434 9.205 -30.387 1.00 63.88 103 ALA A CA 1
ATOM 850 C C . ALA A 1 103 ? 17.767 10.675 -30.728 1.00 63.88 103 ALA A C 1
ATOM 852 O O . ALA A 1 103 ? 18.856 10.963 -31.211 1.00 63.88 103 ALA A O 1
ATOM 853 N N . ASP A 1 104 ? 16.845 11.601 -30.456 1.00 72.00 104 ASP A N 1
ATOM 854 C CA . ASP A 1 104 ? 17.003 13.051 -30.607 1.00 72.00 104 ASP A CA 1
ATOM 855 C C . ASP A 1 104 ? 17.625 13.740 -29.371 1.00 72.00 104 ASP A C 1
ATOM 857 O O . ASP A 1 104 ? 17.792 14.958 -29.361 1.00 72.00 104 ASP A O 1
ATOM 861 N N . GLY A 1 105 ? 17.971 12.979 -28.326 1.00 66.75 105 GLY A N 1
ATOM 862 C CA . GLY A 1 105 ? 18.520 13.492 -27.070 1.00 66.75 105 GLY A CA 1
ATOM 863 C C . GLY A 1 105 ? 17.471 13.997 -26.073 1.00 66.75 105 GLY A C 1
ATOM 864 O O . GLY A 1 105 ? 17.843 14.407 -24.974 1.00 66.75 105 GLY A O 1
ATOM 865 N N . THR A 1 106 ? 16.177 13.947 -26.409 1.00 70.56 106 THR A N 1
ATOM 866 C CA . THR A 1 106 ? 15.085 14.335 -25.504 1.00 70.56 106 THR A CA 1
ATOM 867 C C . THR A 1 106 ? 14.671 13.185 -24.583 1.00 70.56 106 THR A C 1
ATOM 869 O O . THR A 1 106 ? 14.864 12.009 -24.897 1.00 70.56 106 THR A O 1
ATOM 872 N N . PHE A 1 107 ? 14.099 13.513 -23.421 1.00 70.88 107 PHE A N 1
ATOM 873 C CA . PHE A 1 107 ? 13.600 12.517 -22.471 1.00 70.88 107 PHE A CA 1
ATOM 874 C C . PHE A 1 107 ? 12.094 12.295 -22.653 1.00 70.88 107 PHE A C 1
ATOM 876 O O . PHE A 1 107 ? 11.313 13.244 -22.613 1.00 70.88 107 PHE A O 1
ATOM 883 N N . ASP A 1 108 ? 11.680 11.041 -22.837 1.00 71.12 108 ASP A N 1
ATOM 884 C CA . ASP A 1 108 ? 10.275 10.622 -22.830 1.00 71.12 108 ASP A CA 1
ATOM 885 C C . ASP A 1 108 ? 9.905 10.191 -21.411 1.00 71.12 108 ASP A C 1
ATOM 887 O O . ASP A 1 108 ? 10.359 9.144 -20.950 1.00 71.12 108 ASP A O 1
ATOM 891 N N . ILE A 1 109 ? 9.139 11.021 -20.704 1.00 70.50 109 ILE A N 1
ATOM 892 C CA . ILE A 1 109 ? 8.734 10.768 -19.317 1.00 70.50 109 ILE A CA 1
ATOM 893 C C . ILE A 1 109 ? 7.383 10.053 -19.316 1.00 70.50 109 ILE A C 1
ATOM 895 O O . ILE A 1 109 ? 6.400 10.563 -19.856 1.00 70.50 109 ILE A O 1
ATOM 899 N N . ASP A 1 110 ? 7.312 8.894 -18.663 1.00 75.19 110 ASP A N 1
ATOM 900 C CA . ASP A 1 110 ? 6.054 8.166 -18.497 1.00 75.19 110 ASP A CA 1
ATOM 901 C C . ASP A 1 110 ? 5.281 8.712 -17.294 1.00 75.19 110 ASP A C 1
ATOM 903 O O . ASP A 1 110 ? 5.490 8.326 -16.139 1.00 75.19 110 ASP A O 1
ATOM 907 N N . MET A 1 111 ? 4.360 9.631 -17.573 1.00 73.38 111 MET A N 1
ATOM 908 C CA . MET A 1 111 ? 3.532 10.252 -16.537 1.00 73.38 111 MET A CA 1
ATOM 909 C C . MET A 1 111 ? 2.660 9.225 -15.795 1.00 73.38 111 MET A C 1
ATOM 911 O O . MET A 1 111 ? 2.392 9.403 -14.610 1.00 73.38 111 MET A O 1
ATOM 915 N N . GLU A 1 112 ? 2.273 8.122 -16.444 1.00 75.69 112 GLU A N 1
ATOM 916 C CA . GLU A 1 112 ? 1.508 7.037 -15.814 1.00 75.69 112 GLU A CA 1
ATOM 917 C C . GLU A 1 112 ? 2.305 6.338 -14.700 1.00 75.69 112 GLU A C 1
ATOM 919 O O . GLU A 1 112 ? 1.791 6.182 -13.589 1.00 75.69 112 GLU A O 1
ATOM 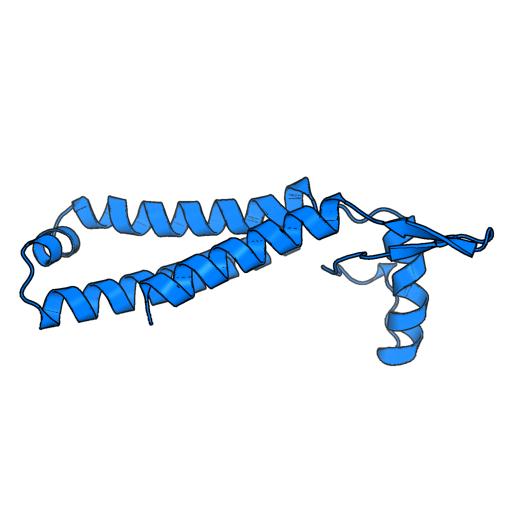924 N N . SER A 1 113 ? 3.576 5.991 -14.946 1.00 73.06 113 SER A N 1
ATOM 925 C CA . SER A 1 113 ? 4.459 5.416 -13.919 1.00 73.06 113 SER A CA 1
ATOM 926 C C . SER A 1 113 ? 4.719 6.390 -12.766 1.00 73.06 113 SER A C 1
ATOM 928 O O . SER A 1 113 ? 4.771 5.971 -11.609 1.00 73.06 113 SER A O 1
ATOM 930 N N . LEU A 1 114 ? 4.856 7.690 -13.054 1.00 77.25 114 LEU A N 1
ATOM 931 C CA . LEU A 1 114 ? 5.052 8.709 -12.018 1.00 77.25 114 LEU A CA 1
ATOM 932 C C . LEU A 1 114 ? 3.821 8.861 -11.122 1.00 77.25 114 LEU A C 1
ATOM 934 O O . LEU A 1 114 ? 3.957 8.873 -9.899 1.00 77.25 114 LEU A O 1
ATOM 938 N N . ILE A 1 115 ? 2.625 8.924 -11.711 1.00 81.19 115 ILE A N 1
ATOM 939 C CA . ILE A 1 115 ? 1.368 8.995 -10.955 1.00 81.19 115 ILE A CA 1
ATOM 940 C C . ILE A 1 115 ? 1.204 7.746 -10.086 1.00 81.19 115 ILE A C 1
ATOM 942 O O . ILE A 1 115 ? 0.902 7.871 -8.900 1.00 81.19 115 ILE A O 1
ATOM 946 N N . ALA A 1 116 ? 1.461 6.554 -10.636 1.00 77.25 116 ALA A N 1
ATOM 947 C CA . ALA A 1 116 ? 1.379 5.304 -9.882 1.00 77.25 116 ALA A CA 1
ATOM 948 C C . ALA A 1 116 ? 2.282 5.320 -8.639 1.00 77.25 116 ALA A C 1
ATOM 950 O O . ALA A 1 116 ? 1.857 4.932 -7.552 1.00 77.25 116 ALA A O 1
ATOM 951 N N . ILE A 1 117 ? 3.506 5.828 -8.785 1.00 80.00 117 ILE A N 1
ATOM 952 C CA . ILE A 1 117 ? 4.475 5.934 -7.693 1.00 80.00 117 ILE A CA 1
ATOM 953 C C . ILE A 1 117 ? 4.059 6.966 -6.660 1.00 80.00 117 ILE A C 1
ATOM 955 O O . ILE A 1 117 ? 4.083 6.664 -5.470 1.00 80.00 117 ILE A O 1
ATOM 959 N N . VAL A 1 118 ? 3.629 8.155 -7.080 1.00 83.75 118 VAL A N 1
ATOM 960 C CA . VAL A 1 118 ? 3.154 9.186 -6.147 1.00 83.75 118 VAL A CA 1
ATOM 961 C C . VAL A 1 118 ? 1.970 8.667 -5.330 1.00 83.75 118 VAL A C 1
ATOM 963 O O . VAL A 1 118 ? 1.935 8.864 -4.118 1.00 83.75 118 VAL A O 1
ATOM 966 N N . VAL A 1 119 ? 1.038 7.945 -5.959 1.00 80.12 119 VAL A N 1
ATOM 967 C CA . VAL A 1 119 ? -0.104 7.334 -5.264 1.00 80.12 119 VAL A CA 1
ATOM 968 C C . VAL A 1 119 ? 0.357 6.245 -4.287 1.00 80.12 119 VAL A C 1
ATOM 970 O O . VAL A 1 119 ? -0.084 6.238 -3.138 1.00 80.12 119 VAL A O 1
ATOM 973 N N . MET A 1 120 ? 1.270 5.357 -4.699 1.00 76.25 120 MET A N 1
ATOM 974 C CA . MET A 1 120 ? 1.782 4.281 -3.838 1.00 76.25 120 MET A CA 1
ATOM 975 C C . MET A 1 120 ? 2.567 4.810 -2.628 1.00 76.25 120 MET A C 1
ATOM 977 O O . MET A 1 120 ? 2.298 4.404 -1.497 1.00 76.25 120 MET A O 1
ATOM 981 N N . TYR A 1 121 ? 3.504 5.735 -2.841 1.00 77.56 121 TYR A N 1
ATOM 982 C CA . TYR A 1 121 ? 4.315 6.309 -1.763 1.00 77.56 121 TYR A CA 1
ATOM 983 C C . TYR A 1 121 ? 3.529 7.288 -0.895 1.00 77.56 121 TYR A C 1
ATOM 985 O O . TYR A 1 121 ? 3.729 7.307 0.314 1.00 77.56 121 TYR A O 1
ATOM 993 N N . GLY A 1 122 ? 2.610 8.065 -1.471 1.00 78.56 122 GLY A N 1
ATOM 994 C CA . GLY A 1 122 ? 1.739 8.961 -0.711 1.00 78.56 122 GLY A CA 1
ATOM 995 C C . GLY A 1 122 ? 0.866 8.199 0.284 1.00 78.56 122 GLY A C 1
ATOM 996 O O . GLY A 1 122 ? 0.720 8.623 1.430 1.00 78.56 122 GLY A O 1
ATOM 997 N N . PHE A 1 123 ? 0.345 7.036 -0.115 1.00 71.75 123 PHE A N 1
ATOM 998 C CA . PHE A 1 123 ? -0.419 6.176 0.782 1.00 71.75 123 PHE A CA 1
ATOM 999 C C . PHE A 1 123 ? 0.443 5.610 1.920 1.00 71.75 123 PHE A C 1
ATOM 1001 O O . PHE A 1 123 ? 0.037 5.687 3.077 1.00 71.75 123 PHE A O 1
ATOM 1008 N N . LEU A 1 124 ? 1.643 5.101 1.613 1.00 72.88 124 LEU A N 1
ATOM 1009 C CA . LEU A 1 124 ? 2.584 4.603 2.627 1.00 72.88 124 LEU A CA 1
ATOM 1010 C C . LEU A 1 124 ? 3.025 5.706 3.594 1.00 72.88 124 LEU A C 1
ATOM 1012 O O . LEU A 1 124 ? 2.962 5.516 4.798 1.00 72.88 124 LEU A O 1
ATOM 1016 N N . PHE A 1 125 ? 3.375 6.886 3.085 1.00 73.75 125 PHE A N 1
ATOM 1017 C CA . PHE A 1 125 ? 3.762 8.025 3.915 1.00 73.75 125 PHE A CA 1
ATOM 1018 C C . PHE A 1 125 ? 2.627 8.460 4.845 1.00 73.75 125 PHE A C 1
ATOM 1020 O O . PHE A 1 125 ? 2.842 8.738 6.021 1.00 73.75 125 PHE A O 1
ATOM 1027 N N . THR A 1 126 ? 1.400 8.505 4.329 1.00 69.69 126 THR A N 1
ATOM 1028 C CA . THR A 1 126 ? 0.216 8.821 5.133 1.00 69.69 126 THR A CA 1
ATOM 1029 C C . THR A 1 126 ? 0.043 7.783 6.238 1.00 69.69 126 THR A C 1
ATOM 1031 O O . THR A 1 126 ? -0.128 8.135 7.399 1.00 69.69 126 THR A O 1
ATOM 1034 N N . PHE A 1 127 ? 0.151 6.504 5.886 1.00 65.75 127 PHE A N 1
ATOM 1035 C CA . PHE A 1 127 ? 0.059 5.395 6.821 1.00 65.75 127 PHE A CA 1
ATOM 1036 C C . PHE A 1 127 ? 1.137 5.466 7.915 1.00 65.75 127 PHE A C 1
ATOM 1038 O O . PHE A 1 127 ? 0.798 5.430 9.094 1.00 65.75 127 PHE A O 1
ATOM 1045 N N . ASP A 1 128 ? 2.403 5.668 7.552 1.00 67.88 128 ASP A N 1
ATOM 1046 C CA . ASP A 1 128 ? 3.512 5.781 8.504 1.00 67.88 128 ASP A CA 1
ATOM 1047 C C . ASP A 1 128 ? 3.312 6.949 9.481 1.00 67.88 128 ASP A C 1
ATOM 1049 O O . ASP A 1 128 ? 3.519 6.785 10.676 1.00 67.88 128 ASP A O 1
ATOM 1053 N N . ASN A 1 129 ? 2.821 8.105 9.020 1.00 66.50 129 ASN A N 1
ATOM 1054 C CA . ASN A 1 129 ? 2.547 9.250 9.903 1.00 66.50 129 ASN A CA 1
ATOM 1055 C C . ASN A 1 129 ? 1.340 9.050 10.834 1.00 66.50 129 ASN A C 1
ATOM 1057 O O . ASN A 1 129 ? 1.237 9.739 11.846 1.00 66.50 129 ASN A O 1
ATOM 1061 N N . TYR A 1 130 ? 0.405 8.158 10.498 1.00 60.78 130 TYR A N 1
ATOM 1062 C CA . TYR A 1 130 ? -0.725 7.830 11.374 1.00 60.78 130 TYR A CA 1
ATOM 1063 C C . TYR A 1 130 ? -0.396 6.733 12.396 1.00 60.78 130 TYR A C 1
ATOM 1065 O O . TYR A 1 130 ? -1.131 6.599 13.376 1.00 60.78 130 TYR A O 1
ATOM 1073 N N . PHE A 1 131 ? 0.662 5.946 12.170 1.00 53.41 131 PHE A N 1
ATOM 1074 C CA . PHE A 1 131 ? 1.017 4.791 13.004 1.00 53.41 131 PHE A CA 1
ATOM 1075 C C . PHE A 1 131 ? 2.401 4.865 13.677 1.00 53.41 131 PHE A C 1
ATOM 1077 O O . PHE A 1 131 ? 2.712 3.962 14.457 1.00 53.41 131 PHE A O 1
ATOM 1084 N N . ALA A 1 132 ? 3.202 5.905 13.413 1.00 48.97 132 ALA A N 1
ATOM 1085 C CA . ALA A 1 132 ? 4.414 6.261 14.165 1.00 48.97 132 ALA A CA 1
ATOM 1086 C C . ALA A 1 132 ? 4.091 7.137 15.385 1.00 48.97 132 ALA A C 1
ATOM 1088 O O . ALA A 1 132 ? 4.752 6.936 16.430 1.00 48.97 132 ALA A O 1
#

Nearest PDB structures (foldseek):
  8ggc-assembly1_R  TM=3.775E-01  e=9.248E+00  Homo sapiens

Organism: NCBI:txid860376

Secondary structure (DSSP, 8-state):
--HHHHHHHHHHHHHHHHHHHHHHHHHHHHTT-GGGGGTTSTTHHHHHHHHHHHHHHHHHHHHHH----HHHHHHHHHHHHHHH---GGG--------EEEPTTS-EEE-HHHHHHHHHHHHHHHHHHHHH-